Protein AF-A0A820NR68-F1 (afdb_monomer_lite)

Secondary structure (DSSP, 8-state):
--EEEE--GGGSHHHHTTSS-HHHHTTS--EEEE-SSGGGGTT---SEEE--GGGGSTTS---TTTS-TTS-SEEEESSGGGTTSHHHHHHHHHS-SEEEE--S--EETTEE-SSS-------HHHHHHTTSSPPP-------TT--------

Radius of gyration: 21.93 Å; chains: 1; bounding box: 65×34×57 Å

InterPro domains:
  IPR006935 Helicase/UvrB, N-terminal [PF04851] (26-108)
  IPR014001 Helicase superfamily 1/2, ATP-binding domain [PS51192] (1-124)
  IPR027417 P-loop containing nucleoside triphosphate hydrolase [G3DSA:3.40.50.300] (2-114)
  IPR027417 P-loop containing nucleoside triphosphate hydrolase [SSF52540] (37-110)

pLDDT: mean 86.8, std 12.14, range [40.75, 97.0]

Sequence (153 aa):
MKLFFRKRPKESFYVTRKVVTEEAANKFVESLRVIQQVKEIEDHAENLVIVNAQKFGTNSRVDWDKLNPKSFNLLIVDEAHHFPAPTWDKIVSYFDCRTIFLTATPYRNGEPILPGQICYQITPNELMNNGIIRRTIFHQIGNDQDSGPERRT

Foldseek 3Di:
DWDKDWDQLCPAPCNVVVVDDSVVSVVPTAIETEDPAPVVLLVDPGLYYHYDLCNQDPPHPDPLVSDDLASHAEAEAEQCLCCVDPSNVCVVVSRPHHYDYDHPDQDDPRDGSDPDDDPDDDHPVNCCVVVVDPDDDDDDDDDPPPCDDDPDD

Organism: NCBI:txid433720

Structure (mmCIF, N/CA/C/O backbone):
data_AF-A0A820NR68-F1
#
_entry.id   AF-A0A820NR68-F1
#
loop_
_atom_site.group_PDB
_atom_site.id
_atom_site.type_symbol
_atom_site.label_atom_id
_atom_site.label_alt_id
_atom_site.label_comp_id
_atom_site.label_asym_id
_atom_site.label_entity_id
_atom_site.label_seq_id
_atom_site.pdbx_PDB_ins_code
_atom_site.Cartn_x
_atom_site.Cartn_y
_atom_site.Cartn_z
_atom_site.occupancy
_atom_site.B_iso_or_equiv
_atom_site.auth_seq_id
_atom_site.auth_comp_id
_atom_site.auth_asym_id
_atom_site.auth_atom_id
_atom_site.pdbx_PDB_model_num
ATOM 1 N N . MET A 1 1 ? -13.039 19.158 0.894 1.00 46.69 1 MET A N 1
ATOM 2 C CA . MET A 1 1 ? -14.156 18.196 1.011 1.00 46.69 1 MET A CA 1
ATOM 3 C C . MET A 1 1 ? -13.602 16.917 1.625 1.00 46.69 1 MET A C 1
ATOM 5 O O . MET A 1 1 ? -12.649 16.390 1.068 1.00 46.69 1 MET A O 1
ATOM 9 N N . LYS A 1 2 ? -14.089 16.469 2.791 1.00 56.75 2 LYS A N 1
ATOM 10 C CA . LYS A 1 2 ? -13.703 15.158 3.344 1.00 56.75 2 LYS A CA 1
ATOM 11 C C . LYS A 1 2 ? -14.524 14.097 2.613 1.00 56.75 2 LYS A C 1
ATOM 13 O O . LYS A 1 2 ? -15.746 14.116 2.719 1.00 56.75 2 LYS A O 1
ATOM 18 N N . LEU A 1 3 ? -13.872 13.240 1.828 1.00 67.44 3 LEU A N 1
ATOM 19 C CA . LEU A 1 3 ? -14.544 12.129 1.158 1.00 67.44 3 LEU A CA 1
ATOM 20 C C . LEU A 1 3 ? -14.610 10.957 2.142 1.00 67.44 3 LEU A C 1
ATOM 22 O O . LEU A 1 3 ? -13.612 10.273 2.368 1.00 67.44 3 LEU A O 1
ATOM 26 N N . PHE A 1 4 ? -15.779 10.797 2.759 1.00 73.38 4 PHE A N 1
ATOM 27 C CA . PHE A 1 4 ? -16.119 9.681 3.633 1.00 73.38 4 PHE A CA 1
ATOM 28 C C . PHE A 1 4 ? -17.133 8.793 2.924 1.00 73.38 4 PHE A C 1
ATOM 30 O O . PHE A 1 4 ? -18.113 9.285 2.360 1.00 73.38 4 PHE A O 1
ATOM 37 N N . PHE A 1 5 ? -16.899 7.488 2.965 1.00 82.00 5 PHE A N 1
ATOM 38 C CA . PHE A 1 5 ? -17.780 6.507 2.356 1.00 82.00 5 PHE A CA 1
ATOM 39 C C . PHE A 1 5 ? -17.951 5.319 3.295 1.00 82.00 5 PHE A C 1
ATOM 41 O O . PHE A 1 5 ? -16.971 4.748 3.761 1.00 82.00 5 PHE A O 1
ATOM 48 N N . ARG A 1 6 ? -19.197 4.922 3.553 1.00 85.25 6 ARG A N 1
ATOM 49 C CA . ARG A 1 6 ? -19.523 3.701 4.292 1.00 85.25 6 ARG A CA 1
ATOM 50 C C . ARG A 1 6 ? -20.670 2.995 3.592 1.00 85.25 6 ARG A C 1
ATOM 52 O O . ARG A 1 6 ? -21.702 3.611 3.326 1.00 85.25 6 ARG A O 1
ATOM 59 N N . LYS A 1 7 ? -20.489 1.711 3.294 1.00 85.38 7 LYS A N 1
ATOM 60 C CA . LYS A 1 7 ? -21.544 0.894 2.689 1.00 85.38 7 LYS A CA 1
ATOM 61 C C . LYS A 1 7 ? -22.621 0.519 3.701 1.00 85.38 7 LYS A C 1
ATOM 63 O O . LYS A 1 7 ? -22.403 0.572 4.910 1.00 85.38 7 LYS A O 1
ATOM 68 N N . ARG A 1 8 ? -23.786 0.091 3.211 1.00 87.50 8 ARG A N 1
ATOM 69 C CA . ARG A 1 8 ? -24.728 -0.692 4.023 1.00 87.50 8 ARG A CA 1
ATOM 70 C C . ARG A 1 8 ? -24.258 -2.154 4.076 1.00 87.50 8 ARG A C 1
ATOM 72 O O . ARG A 1 8 ? -23.693 -2.620 3.088 1.00 87.50 8 ARG A O 1
ATOM 79 N N . PRO A 1 9 ? -24.528 -2.908 5.156 1.00 86.44 9 PRO A N 1
ATOM 80 C CA . PRO A 1 9 ? -24.109 -4.311 5.286 1.00 86.44 9 PRO A CA 1
ATOM 81 C C . PRO A 1 9 ? -24.482 -5.178 4.075 1.00 86.44 9 PRO A C 1
ATOM 83 O O . PRO A 1 9 ? -23.616 -5.838 3.501 1.00 86.44 9 PRO A O 1
ATOM 86 N N . LYS A 1 10 ? -25.732 -5.080 3.605 1.00 89.50 10 LYS A N 1
ATOM 87 C CA . LYS A 1 10 ? -26.225 -5.781 2.405 1.00 89.50 10 LYS A CA 1
ATOM 88 C C . LYS A 1 10 ? -25.483 -5.462 1.102 1.00 89.50 10 LYS A C 1
ATOM 90 O O . LYS A 1 10 ? -25.548 -6.236 0.157 1.00 89.50 10 LYS A O 1
ATOM 95 N N . GLU A 1 11 ? -24.808 -4.316 1.030 1.00 90.19 11 GLU A N 1
ATOM 96 C CA . GLU A 1 11 ? -24.049 -3.852 -0.144 1.00 90.19 11 GLU A CA 1
ATOM 97 C C . GLU A 1 11 ? -22.549 -4.140 -0.020 1.00 90.19 11 GLU A C 1
ATOM 99 O O . GLU A 1 11 ? -21.773 -3.827 -0.937 1.00 90.19 11 GLU A O 1
ATOM 104 N N . SER A 1 12 ? -22.125 -4.695 1.120 1.00 90.81 12 SER A N 1
ATOM 105 C CA . SER A 1 12 ? -20.729 -5.045 1.348 1.00 90.81 12 SER A CA 1
ATOM 106 C C . SER A 1 12 ? -20.250 -6.041 0.298 1.00 90.81 12 SER A C 1
ATOM 108 O O . SER A 1 12 ? -21.010 -6.877 -0.208 1.00 90.81 12 SER A O 1
ATOM 110 N N . PHE A 1 13 ? -18.971 -5.948 -0.051 1.00 90.19 13 PHE A N 1
ATOM 111 C CA . PHE A 1 13 ? -18.305 -6.926 -0.899 1.00 90.19 13 PHE A CA 1
ATOM 112 C C . PHE A 1 13 ? -18.458 -8.325 -0.304 1.00 90.19 13 PHE A C 1
ATOM 114 O O . PHE A 1 13 ? -18.792 -9.258 -1.032 1.00 90.19 13 PHE A O 1
ATOM 121 N N . TYR A 1 14 ? -18.294 -8.454 1.014 1.00 89.94 14 TYR A N 1
ATOM 122 C CA . TYR A 1 14 ? -18.378 -9.736 1.710 1.00 89.94 14 TYR A CA 1
ATOM 123 C C . TYR A 1 14 ? -19.747 -10.407 1.556 1.00 89.94 14 TYR A C 1
ATOM 125 O O . TYR A 1 14 ? -19.804 -11.605 1.287 1.00 89.94 14 TYR A O 1
ATOM 133 N N . VAL A 1 15 ? -20.846 -9.651 1.650 1.00 92.19 15 VAL A N 1
ATOM 134 C CA . VAL A 1 15 ? -22.201 -10.189 1.424 1.00 92.19 15 VAL A CA 1
ATOM 135 C C . VAL A 1 15 ? -22.445 -10.442 -0.060 1.00 92.19 15 VAL A C 1
ATOM 137 O O . VAL A 1 15 ? -22.878 -11.527 -0.442 1.00 92.19 15 VAL A O 1
ATOM 140 N N . THR A 1 16 ? -22.101 -9.480 -0.921 1.00 92.81 16 THR A N 1
ATOM 141 C CA . THR A 1 16 ? -22.315 -9.579 -2.378 1.00 92.81 16 THR A CA 1
ATOM 142 C C . THR A 1 16 ? -21.584 -10.781 -2.984 1.00 92.81 16 THR A C 1
ATOM 144 O O . THR A 1 16 ? -22.086 -11.432 -3.898 1.00 92.81 16 THR A O 1
ATOM 147 N N . ARG A 1 17 ? -20.395 -11.106 -2.465 1.00 94.00 17 ARG A N 1
ATOM 148 C CA . ARG A 1 17 ? -19.588 -12.263 -2.876 1.00 94.00 17 ARG A CA 1
ATOM 149 C C . ARG A 1 17 ? -19.870 -13.528 -2.066 1.00 94.00 17 ARG A C 1
ATOM 151 O O . ARG A 1 17 ? -19.198 -14.527 -2.293 1.00 94.00 17 ARG A O 1
ATOM 158 N N . LYS A 1 18 ? -20.869 -13.507 -1.175 1.00 93.75 18 LYS A N 1
ATOM 159 C CA . LYS A 1 18 ? -21.283 -14.641 -0.330 1.00 93.75 18 LYS A CA 1
ATOM 160 C C . LYS A 1 18 ? -20.154 -15.199 0.551 1.00 93.75 18 LYS A C 1
ATOM 162 O O . LYS A 1 18 ? -20.101 -16.396 0.805 1.00 93.75 18 LYS A O 1
ATOM 167 N N . VAL A 1 19 ? -19.255 -14.331 1.012 1.00 93.25 19 VAL A N 1
ATOM 168 C CA . VAL A 1 19 ? -18.173 -14.679 1.948 1.00 93.25 19 VAL A CA 1
ATOM 169 C C . VAL A 1 19 ? -18.718 -14.811 3.372 1.00 93.25 19 VAL A C 1
ATOM 171 O O . VAL A 1 19 ? -18.307 -15.699 4.111 1.00 93.25 19 VAL A O 1
ATOM 174 N N . VAL A 1 20 ? -19.652 -13.936 3.757 1.00 92.06 20 VAL A N 1
ATOM 175 C CA . VAL A 1 20 ? -20.276 -13.895 5.093 1.00 92.06 20 VAL A CA 1
ATOM 176 C C . VAL A 1 20 ? -21.767 -13.547 4.995 1.00 92.06 20 VAL A C 1
ATOM 178 O O . VAL A 1 20 ? -22.236 -13.080 3.955 1.00 92.06 20 VAL A O 1
ATOM 181 N N . THR A 1 21 ? -22.513 -13.748 6.085 1.00 92.56 21 THR A N 1
ATOM 182 C CA . THR A 1 21 ? -23.916 -13.313 6.204 1.00 92.56 21 THR A CA 1
ATOM 183 C C . THR A 1 21 ? -24.025 -11.797 6.409 1.00 92.56 21 THR A C 1
ATOM 185 O O . THR A 1 21 ? -23.080 -11.155 6.868 1.00 92.56 21 THR A O 1
ATOM 188 N N . GLU A 1 22 ? -25.189 -11.206 6.114 1.00 90.81 22 GLU A N 1
ATOM 189 C CA . GLU A 1 22 ? -25.421 -9.766 6.330 1.00 90.81 22 GLU A CA 1
ATOM 190 C C . GLU A 1 22 ? -25.245 -9.357 7.799 1.00 90.81 22 GLU A C 1
ATOM 192 O O . GLU A 1 22 ? -24.618 -8.339 8.093 1.00 90.81 22 GLU A O 1
ATOM 197 N N . GLU A 1 23 ? -25.733 -10.181 8.725 1.00 90.19 23 GLU A N 1
ATOM 198 C CA . GLU A 1 23 ? -25.599 -9.937 10.159 1.00 90.19 23 GLU A CA 1
ATOM 199 C C . GLU A 1 23 ? -24.129 -9.910 10.599 1.00 90.19 23 GLU A C 1
ATOM 201 O O . GLU A 1 23 ? -23.718 -9.002 11.323 1.00 90.19 23 GLU A O 1
ATOM 206 N N . ALA A 1 24 ? -23.316 -10.851 10.102 1.00 89.06 24 ALA A N 1
ATOM 207 C CA . ALA A 1 24 ? -21.883 -10.891 10.379 1.00 89.06 24 ALA A CA 1
ATOM 208 C C . ALA A 1 24 ? -21.150 -9.685 9.772 1.00 89.06 24 ALA A C 1
ATOM 210 O O . ALA A 1 24 ? -20.263 -9.120 10.414 1.00 89.06 24 ALA A O 1
ATOM 211 N N . ALA A 1 25 ? -21.556 -9.249 8.573 1.00 88.00 25 ALA A N 1
ATOM 212 C CA . ALA A 1 25 ? -20.934 -8.135 7.864 1.00 88.00 25 ALA A CA 1
ATOM 213 C C . ALA A 1 25 ? -20.983 -6.816 8.641 1.00 88.00 25 ALA A C 1
ATOM 215 O O . ALA A 1 25 ? -20.078 -6.003 8.476 1.00 88.00 25 ALA A O 1
ATOM 216 N N . ASN A 1 26 ? -21.967 -6.613 9.530 1.00 84.19 26 ASN A N 1
ATOM 217 C CA . ASN A 1 26 ? -22.082 -5.406 10.363 1.00 84.19 26 ASN A CA 1
ATOM 218 C C . ASN A 1 26 ? -20.782 -5.028 11.091 1.00 84.19 26 ASN A C 1
ATOM 220 O O . ASN A 1 26 ? -20.506 -3.842 11.278 1.00 84.19 26 ASN A O 1
ATOM 224 N N . LYS A 1 27 ? -19.973 -6.024 11.475 1.00 81.62 27 LYS A N 1
ATOM 225 C CA . LYS A 1 27 ? -18.717 -5.824 12.211 1.00 81.62 27 LYS A CA 1
ATOM 226 C C . LYS A 1 27 ? -17.558 -5.331 11.338 1.00 81.62 27 LYS A C 1
ATOM 228 O O . LYS A 1 27 ? -16.608 -4.771 11.867 1.00 81.62 27 LYS A O 1
ATOM 233 N N . PHE A 1 28 ? -17.621 -5.530 10.023 1.00 81.69 28 PHE A N 1
ATOM 234 C CA . PHE A 1 28 ? -16.525 -5.237 9.088 1.00 81.69 28 PHE A CA 1
ATOM 235 C C . PHE A 1 28 ? -17.028 -4.617 7.778 1.00 81.69 28 PHE A C 1
ATOM 237 O O . PHE A 1 28 ? -16.403 -4.756 6.727 1.00 81.69 28 PHE A O 1
ATOM 244 N N . VAL A 1 29 ? -18.153 -3.897 7.850 1.00 86.56 29 VAL A N 1
ATOM 245 C CA . VAL A 1 29 ? -18.685 -3.135 6.718 1.00 86.56 29 VAL A CA 1
ATOM 246 C C . VAL A 1 29 ? -17.615 -2.184 6.209 1.00 86.56 29 VAL A C 1
ATOM 248 O O . VAL A 1 29 ? -16.988 -1.465 6.991 1.00 86.56 29 VAL A O 1
ATOM 251 N N . GLU A 1 30 ? -17.422 -2.171 4.896 1.00 89.31 30 GLU A N 1
ATOM 252 C CA . GLU A 1 30 ? -16.389 -1.369 4.273 1.00 89.31 30 GLU A CA 1
ATOM 253 C C . GLU A 1 30 ? -16.681 0.108 4.510 1.00 89.31 30 GLU A C 1
ATOM 255 O O . GLU A 1 30 ? -17.726 0.651 4.125 1.00 89.31 30 GLU A O 1
ATOM 260 N N . SER A 1 31 ? -15.719 0.748 5.158 1.00 91.00 31 SER A N 1
ATOM 261 C CA . SER A 1 31 ? -15.668 2.180 5.358 1.00 91.00 31 SER A CA 1
ATOM 262 C C . SER A 1 31 ? -14.318 2.683 4.869 1.00 91.00 31 SER A C 1
ATOM 264 O O . SER A 1 31 ? -13.289 2.035 5.066 1.00 91.00 31 SER A O 1
ATOM 266 N N . LEU A 1 32 ? -14.353 3.806 4.164 1.00 91.81 32 LEU A N 1
ATOM 267 C CA . LEU A 1 32 ? -13.218 4.395 3.482 1.00 91.81 32 LEU A CA 1
ATOM 268 C C . LEU A 1 32 ? -13.107 5.866 3.860 1.00 91.81 32 LEU A C 1
ATOM 270 O O . LEU A 1 32 ? -14.091 6.613 3.803 1.00 91.81 32 LEU A O 1
ATOM 274 N N . ARG A 1 33 ? -11.869 6.290 4.107 1.00 92.88 33 ARG A N 1
ATOM 275 C CA . ARG A 1 33 ? -11.503 7.698 4.201 1.00 92.88 33 ARG A CA 1
ATOM 276 C C . ARG A 1 33 ? -10.273 8.002 3.360 1.00 92.88 33 ARG A C 1
ATOM 278 O O . ARG A 1 33 ? -9.228 7.375 3.509 1.00 92.88 33 ARG A O 1
ATOM 285 N N . VAL A 1 34 ? -10.387 9.011 2.501 1.00 93.62 34 VAL A N 1
ATOM 286 C CA . VAL A 1 34 ? -9.227 9.599 1.818 1.00 93.62 34 VAL A CA 1
ATOM 287 C C . VAL A 1 34 ? -8.741 10.776 2.653 1.00 93.62 34 VAL A C 1
ATOM 289 O O . VAL A 1 34 ? -9.450 11.779 2.784 1.00 93.62 34 VAL A O 1
ATOM 292 N N . ILE A 1 35 ? -7.548 10.662 3.229 1.00 91.56 35 ILE A N 1
ATOM 293 C CA . ILE A 1 35 ? -6.999 11.696 4.112 1.00 91.56 35 ILE A CA 1
ATOM 294 C C . ILE A 1 35 ? -6.164 12.714 3.338 1.00 91.56 35 ILE A C 1
ATOM 296 O O . ILE A 1 35 ? -5.500 12.398 2.350 1.00 91.56 35 ILE A O 1
ATOM 300 N N . GLN A 1 36 ? -6.201 13.968 3.791 1.00 88.56 36 GLN A N 1
ATOM 301 C CA . GLN A 1 36 ? -5.472 15.073 3.160 1.00 88.56 36 GLN A CA 1
ATOM 302 C C . GLN A 1 36 ? -4.214 15.452 3.939 1.00 88.56 36 GLN A C 1
ATOM 304 O O . GLN A 1 36 ? -3.273 16.008 3.357 1.00 88.56 36 GLN A O 1
ATOM 309 N N . GLN A 1 37 ? -4.206 15.156 5.240 1.00 87.56 37 GLN A N 1
ATOM 310 C CA . GLN A 1 37 ? -3.095 15.367 6.160 1.00 87.56 37 GLN A CA 1
ATOM 311 C C . GLN A 1 37 ? -2.847 14.094 6.969 1.00 87.56 37 GLN A C 1
ATOM 313 O O . GLN A 1 37 ? -3.789 13.447 7.414 1.00 87.56 37 GLN A O 1
ATOM 318 N N . VAL A 1 38 ? -1.578 13.775 7.211 1.00 88.25 38 VAL A N 1
ATOM 319 C CA . VAL A 1 38 ? -1.173 12.552 7.923 1.00 88.25 38 VAL A CA 1
ATOM 320 C C . VAL A 1 38 ? -1.701 12.498 9.358 1.00 88.25 38 VAL A C 1
ATOM 322 O O . VAL A 1 38 ? -2.067 11.428 9.814 1.00 88.25 38 VAL A O 1
ATOM 325 N N . LYS A 1 39 ? -1.860 13.642 10.035 1.00 87.81 39 LYS A N 1
ATOM 326 C CA . LYS A 1 39 ? -2.478 13.699 11.373 1.00 87.81 39 LYS A CA 1
ATOM 327 C C . LYS A 1 39 ? -3.895 13.108 11.424 1.00 87.81 39 LYS A C 1
ATOM 329 O O . LYS A 1 39 ? -4.364 12.712 12.476 1.00 87.81 39 LYS A O 1
ATOM 334 N N . GLU A 1 40 ? -4.601 13.059 10.290 1.00 89.81 40 GLU A N 1
ATOM 335 C CA . GLU A 1 40 ? -5.937 12.458 10.228 1.00 89.81 40 GLU A CA 1
ATOM 336 C C . GLU A 1 40 ? -5.911 10.928 10.367 1.00 89.81 40 GLU A C 1
ATOM 338 O O . GLU A 1 40 ? -6.980 10.341 10.514 1.00 89.81 40 GLU A O 1
ATOM 343 N N . ILE A 1 41 ? -4.727 10.303 10.311 1.00 90.44 41 ILE A N 1
ATOM 344 C CA . ILE A 1 41 ? -4.526 8.882 10.622 1.00 90.44 41 ILE A CA 1
ATOM 345 C C . ILE A 1 41 ? -4.779 8.605 12.102 1.00 90.44 41 ILE A C 1
ATOM 347 O O . ILE A 1 41 ? -5.183 7.506 12.425 1.00 90.44 41 ILE A O 1
ATOM 351 N N . GLU A 1 42 ? -4.567 9.550 13.014 1.00 86.62 42 GLU A N 1
ATOM 352 C CA . GLU A 1 42 ? -4.739 9.281 14.452 1.00 86.62 42 GLU A CA 1
ATOM 353 C C . GLU A 1 42 ? -6.223 9.129 14.828 1.00 86.62 42 GLU A C 1
ATOM 355 O O . GLU A 1 42 ? -6.583 8.278 15.636 1.00 86.62 42 GLU A O 1
ATOM 360 N N . ASP A 1 43 ? -7.089 9.901 14.166 1.00 85.62 43 ASP A N 1
ATOM 361 C CA . ASP A 1 43 ? -8.519 10.014 14.478 1.00 85.62 43 ASP A CA 1
ATOM 362 C C . ASP A 1 43 ? -9.418 9.347 13.418 1.00 85.62 43 ASP A C 1
ATOM 364 O O . ASP A 1 43 ? -10.545 9.794 13.160 1.00 85.62 43 ASP A O 1
ATOM 368 N N . HIS A 1 44 ? -8.913 8.339 12.706 1.00 87.81 44 HIS A N 1
ATOM 369 C CA . HIS A 1 44 ? -9.737 7.580 11.765 1.00 87.81 44 HIS A CA 1
ATOM 370 C C . HIS A 1 44 ? -10.499 6.464 12.488 1.00 87.81 44 HIS A C 1
ATOM 372 O O . HIS A 1 44 ? -9.996 5.838 13.416 1.00 87.81 44 HIS A O 1
ATOM 378 N N . ALA A 1 45 ? -11.725 6.206 12.043 1.00 87.94 45 ALA A N 1
ATOM 379 C CA . ALA A 1 45 ? -12.522 5.060 12.490 1.00 87.94 45 ALA A CA 1
ATOM 380 C C . ALA A 1 45 ? -12.760 4.061 11.347 1.00 87.94 45 ALA A C 1
ATOM 382 O O . ALA A 1 45 ? -13.439 3.051 11.519 1.00 87.94 45 ALA A O 1
ATOM 383 N N . GLU A 1 46 ? -12.260 4.387 10.154 1.00 91.56 46 GLU A N 1
ATOM 384 C CA . GLU A 1 46 ? -12.508 3.657 8.928 1.00 91.56 46 GLU A CA 1
ATOM 385 C C . GLU A 1 46 ? -11.538 2.498 8.739 1.00 91.56 46 GLU A C 1
ATOM 387 O O . GLU A 1 46 ? -10.346 2.601 9.018 1.00 91.56 46 GLU A O 1
ATOM 392 N N . ASN A 1 47 ? -12.053 1.414 8.172 1.00 91.06 47 ASN A N 1
ATOM 393 C CA . ASN A 1 47 ? -11.317 0.170 7.973 1.00 91.06 47 ASN A CA 1
ATOM 394 C C . 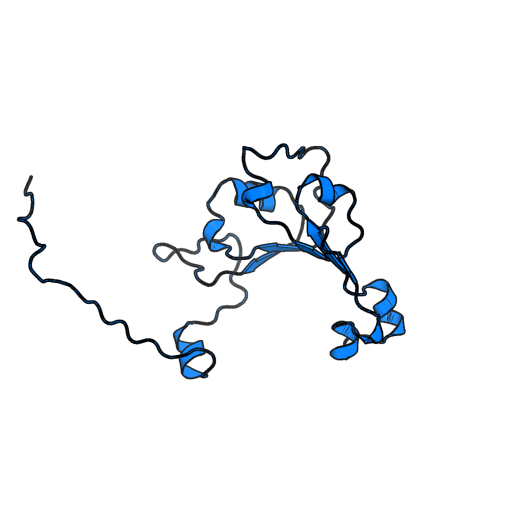ASN A 1 47 ? -10.329 0.268 6.793 1.00 91.06 47 ASN A C 1
ATOM 396 O O . ASN A 1 47 ? -9.463 -0.591 6.643 1.00 91.06 47 ASN A O 1
ATOM 400 N N . LEU A 1 48 ? -10.486 1.282 5.933 1.00 92.62 48 LEU A N 1
ATOM 401 C CA . LEU A 1 48 ? -9.599 1.594 4.820 1.00 92.62 48 LEU A CA 1
ATOM 402 C C . LEU A 1 48 ? -9.274 3.090 4.816 1.00 92.62 48 LEU A C 1
ATOM 404 O O . LEU A 1 48 ? -10.160 3.941 4.705 1.00 92.62 48 LEU A O 1
ATOM 408 N N . VAL A 1 49 ? -7.984 3.405 4.878 1.00 94.56 49 VAL A N 1
ATOM 409 C CA . VAL A 1 49 ? -7.465 4.768 4.749 1.00 94.56 49 VAL A CA 1
ATOM 410 C C . VAL A 1 49 ? -6.617 4.845 3.491 1.00 94.56 49 VAL A C 1
ATOM 412 O O . VAL A 1 49 ? -5.737 4.016 3.282 1.00 94.56 49 VAL A O 1
ATOM 415 N N . ILE A 1 50 ? -6.880 5.846 2.652 1.00 95.06 50 ILE A N 1
ATOM 416 C CA . ILE A 1 50 ? -6.085 6.116 1.451 1.00 95.06 50 ILE A CA 1
ATOM 417 C C . ILE A 1 50 ? -5.355 7.440 1.628 1.00 95.06 50 ILE A C 1
ATOM 419 O O . ILE A 1 50 ? -5.959 8.468 1.953 1.00 95.06 50 ILE A O 1
ATOM 423 N N . VAL A 1 51 ? -4.052 7.413 1.369 1.00 93.12 51 VAL A N 1
ATOM 424 C CA . VAL A 1 51 ? -3.158 8.560 1.485 1.00 93.12 51 VAL A CA 1
ATOM 425 C C . VAL A 1 51 ? -2.137 8.544 0.356 1.00 93.12 51 VAL A C 1
ATOM 427 O O . VAL A 1 51 ? -1.648 7.494 -0.045 1.00 93.12 51 VAL A O 1
ATOM 430 N N . ASN A 1 52 ? -1.801 9.723 -0.161 1.00 92.25 52 ASN A N 1
ATOM 431 C CA . ASN A 1 52 ? -0.688 9.871 -1.092 1.00 92.25 52 ASN A CA 1
ATOM 432 C C . ASN A 1 52 ? 0.629 9.914 -0.298 1.00 92.25 52 ASN A C 1
ATOM 434 O O . ASN A 1 52 ? 0.769 10.746 0.599 1.00 92.25 52 ASN A O 1
ATOM 438 N N . ALA A 1 53 ? 1.605 9.073 -0.653 1.00 90.00 53 ALA A N 1
ATOM 439 C CA . ALA A 1 53 ? 2.907 8.995 0.015 1.00 90.00 53 ALA A CA 1
ATOM 440 C C . ALA A 1 53 ? 3.641 10.347 0.115 1.00 90.00 53 ALA A C 1
ATOM 442 O O . ALA A 1 53 ? 4.326 10.611 1.100 1.00 90.00 53 ALA A O 1
ATOM 443 N N . GLN A 1 54 ? 3.438 11.265 -0.838 1.00 87.62 54 GLN A N 1
ATOM 444 C CA . GLN A 1 54 ? 4.016 12.617 -0.799 1.00 87.62 54 GLN A CA 1
ATOM 445 C C . GLN A 1 54 ? 3.583 13.422 0.436 1.00 87.62 54 GLN A C 1
ATOM 447 O O . GLN A 1 54 ? 4.287 14.342 0.855 1.00 87.62 54 GLN A O 1
ATOM 452 N N . LYS A 1 55 ? 2.450 13.069 1.059 1.00 89.81 55 LYS A N 1
ATOM 453 C CA . LYS A 1 55 ? 1.985 13.671 2.317 1.00 89.81 55 LYS A CA 1
ATOM 454 C C . LYS A 1 55 ? 2.883 13.344 3.513 1.00 89.81 55 LYS A C 1
ATOM 456 O O . LYS A 1 55 ? 2.706 13.994 4.534 1.00 89.81 55 LYS A O 1
ATOM 461 N N . PHE A 1 56 ? 3.818 12.402 3.372 1.00 88.44 56 PHE A N 1
ATOM 462 C CA . PHE A 1 56 ? 4.837 12.032 4.361 1.00 88.44 56 PHE A CA 1
ATOM 463 C C . PHE A 1 56 ? 6.250 12.538 4.011 1.00 88.44 56 PHE A C 1
ATOM 465 O O . PHE A 1 56 ? 7.212 12.232 4.715 1.00 88.44 56 PHE A O 1
ATOM 472 N N . GLY A 1 57 ? 6.404 13.291 2.914 1.00 81.75 57 GLY A N 1
ATOM 473 C CA . GLY A 1 57 ? 7.698 13.819 2.468 1.00 81.75 57 GLY A CA 1
ATOM 474 C C . GLY A 1 57 ? 8.277 14.901 3.388 1.00 81.75 57 GLY A C 1
ATOM 475 O O . GLY A 1 57 ? 7.635 15.368 4.319 1.00 81.75 57 GLY A O 1
ATOM 476 N N . THR A 1 58 ? 9.487 15.376 3.109 1.00 68.38 58 THR A N 1
ATOM 477 C CA . THR A 1 58 ? 10.266 16.273 3.991 1.00 68.38 58 THR A CA 1
ATOM 478 C C . THR A 1 58 ? 9.569 17.588 4.369 1.00 68.38 58 THR A C 1
ATOM 480 O O . THR A 1 58 ? 9.804 18.119 5.448 1.00 68.38 58 THR A O 1
ATOM 483 N N . ASN A 1 59 ? 8.680 18.101 3.512 1.00 67.12 59 ASN A N 1
ATOM 484 C CA . ASN A 1 59 ? 7.907 19.327 3.771 1.00 67.12 59 ASN A CA 1
ATOM 485 C C . ASN A 1 59 ? 6.609 19.083 4.555 1.00 67.12 59 ASN A C 1
ATOM 487 O O . ASN A 1 59 ? 5.888 20.025 4.890 1.00 67.12 59 ASN A O 1
ATOM 491 N N . SER A 1 60 ? 6.274 17.824 4.821 1.00 66.94 60 SER A N 1
ATOM 492 C CA . SER A 1 60 ? 5.132 17.474 5.646 1.00 66.94 60 SER A CA 1
ATOM 493 C C . SER A 1 60 ? 5.532 17.522 7.119 1.00 66.94 60 SER A C 1
ATOM 495 O O . SER A 1 60 ? 6.517 16.920 7.537 1.00 66.94 60 SER A O 1
ATOM 497 N N . ARG A 1 61 ? 4.767 18.259 7.929 1.00 71.00 61 ARG A N 1
ATOM 498 C CA . ARG A 1 61 ? 4.913 18.278 9.393 1.00 71.00 61 ARG A CA 1
ATOM 499 C C . ARG A 1 61 ? 4.316 17.002 9.994 1.00 71.00 61 ARG A C 1
ATOM 501 O O . ARG A 1 61 ? 3.352 17.077 10.752 1.00 71.00 61 ARG A O 1
ATOM 508 N N . VAL A 1 62 ? 4.808 15.841 9.568 1.00 82.19 62 VAL A N 1
ATOM 509 C CA . VAL A 1 62 ? 4.397 14.562 10.149 1.00 82.19 62 VAL A CA 1
ATOM 510 C C . VAL A 1 62 ? 5.111 14.388 11.470 1.00 82.19 62 VAL A C 1
ATOM 512 O O . VAL A 1 62 ? 6.338 14.314 11.520 1.00 82.19 62 VAL A O 1
ATOM 515 N N . ASP A 1 63 ? 4.313 14.318 12.522 1.00 86.81 63 ASP A N 1
ATOM 516 C CA . ASP A 1 63 ? 4.758 13.950 13.852 1.00 86.81 63 ASP A CA 1
ATOM 517 C C . ASP A 1 63 ? 4.721 12.421 13.963 1.00 86.81 63 ASP A C 1
ATOM 519 O O . ASP A 1 63 ? 3.698 11.821 14.284 1.00 86.81 63 ASP A O 1
ATOM 523 N N . TRP A 1 64 ? 5.827 11.780 13.583 1.00 88.31 64 TRP A N 1
ATOM 524 C CA . TRP A 1 64 ? 5.938 10.318 13.572 1.00 88.31 64 TRP A CA 1
ATOM 525 C C . TRP A 1 64 ? 5.866 9.709 14.978 1.00 88.31 64 TRP A C 1
ATOM 527 O O . TRP A 1 64 ? 5.570 8.525 15.096 1.00 88.31 64 TRP A O 1
ATOM 537 N N . ASP A 1 65 ? 6.087 10.498 16.031 1.00 87.12 65 ASP A N 1
ATOM 538 C CA . ASP A 1 65 ? 6.034 10.024 17.417 1.00 87.12 65 ASP A CA 1
ATOM 539 C C . ASP A 1 65 ? 4.592 9.899 17.935 1.00 87.12 65 ASP A C 1
ATOM 541 O O . ASP A 1 65 ? 4.337 9.168 18.891 1.00 87.12 65 ASP A O 1
ATOM 545 N N . LYS A 1 66 ? 3.637 10.597 17.304 1.00 86.38 66 LYS A N 1
ATOM 546 C CA . LYS A 1 66 ? 2.206 10.525 17.651 1.00 86.38 66 LYS A CA 1
ATOM 547 C C . LYS A 1 66 ? 1.438 9.467 16.880 1.00 86.38 66 LYS A C 1
ATOM 549 O O . LYS A 1 66 ? 0.416 8.975 17.357 1.00 86.38 66 LYS A O 1
ATOM 554 N N . LEU A 1 67 ? 1.929 9.102 15.701 1.00 89.69 67 LEU A N 1
ATOM 555 C CA . LEU A 1 67 ? 1.377 7.975 14.972 1.00 89.69 67 LEU A CA 1
ATOM 556 C C . LEU A 1 67 ? 1.650 6.687 15.764 1.00 89.69 67 LEU A C 1
ATOM 558 O O . LEU A 1 67 ? 2.675 6.532 16.421 1.00 89.69 67 LEU A O 1
ATOM 562 N N . ASN A 1 68 ? 0.707 5.751 15.732 1.00 92.50 68 ASN A N 1
ATOM 563 C CA . ASN A 1 68 ? 0.919 4.426 16.300 1.00 92.50 68 ASN A CA 1
ATOM 564 C C . ASN A 1 68 ? 1.401 3.485 15.181 1.00 92.50 68 ASN A C 1
ATOM 566 O O . ASN A 1 68 ? 0.615 3.226 14.262 1.00 92.50 68 ASN A O 1
ATOM 570 N N . PRO A 1 69 ? 2.616 2.909 15.257 1.00 94.25 69 PRO A N 1
ATOM 571 C CA . PRO A 1 69 ? 3.121 1.943 14.275 1.00 94.25 69 PRO A CA 1
ATOM 572 C C . PRO A 1 69 ? 2.197 0.742 14.036 1.00 94.25 69 PRO A C 1
ATOM 574 O O . PRO A 1 69 ? 2.199 0.170 12.951 1.00 94.25 69 PRO A O 1
ATOM 577 N N . LYS A 1 70 ? 1.380 0.375 15.034 1.00 95.19 70 LYS A N 1
ATOM 578 C CA . LYS A 1 70 ? 0.454 -0.771 15.012 1.00 95.19 70 LYS A CA 1
ATOM 579 C C . LYS A 1 70 ? -0.995 -0.388 14.695 1.00 95.19 70 LYS A C 1
ATOM 581 O O . LYS A 1 70 ? -1.899 -1.192 14.904 1.00 95.19 70 LYS A O 1
ATOM 586 N N . SER A 1 71 ? -1.233 0.842 14.235 1.00 93.00 71 SER A N 1
ATOM 587 C CA . SER A 1 71 ? -2.575 1.334 13.872 1.00 93.00 71 SER A CA 1
ATOM 588 C C . SER A 1 71 ? -3.209 0.567 12.707 1.00 93.00 71 SER A C 1
ATOM 590 O O . SER A 1 71 ? -4.431 0.506 12.613 1.00 93.00 71 SER A O 1
ATOM 592 N N . PHE A 1 72 ? -2.398 -0.071 11.859 1.00 95.12 72 PHE A N 1
ATOM 593 C CA . PHE A 1 72 ? -2.863 -0.860 10.722 1.00 95.12 72 PHE A CA 1
ATOM 594 C C . PHE A 1 72 ? -2.360 -2.299 10.793 1.00 95.12 72 PHE A C 1
ATOM 596 O O . PHE A 1 72 ? -1.264 -2.573 11.269 1.00 95.12 72 PHE A O 1
ATOM 603 N N . ASN A 1 73 ? -3.156 -3.232 10.269 1.00 95.81 73 ASN A N 1
ATOM 604 C CA . ASN A 1 73 ? -2.755 -4.636 10.125 1.00 95.81 73 ASN A CA 1
ATOM 605 C C . ASN A 1 73 ? -2.212 -4.966 8.725 1.00 95.81 73 ASN A C 1
ATOM 607 O O . ASN A 1 73 ? -1.579 -6.010 8.544 1.00 95.81 73 ASN A O 1
ATOM 611 N N . LEU A 1 74 ? -2.465 -4.091 7.748 1.00 96.69 74 LEU A N 1
ATOM 612 C CA . LEU A 1 74 ? -2.091 -4.260 6.350 1.00 96.69 74 LEU A CA 1
ATOM 613 C C . LEU A 1 74 ? -1.769 -2.903 5.717 1.00 96.69 74 LEU A C 1
ATOM 615 O O . LEU A 1 74 ? -2.596 -1.993 5.759 1.00 96.69 74 LEU A O 1
ATOM 619 N N . LEU A 1 75 ? -0.614 -2.816 5.065 1.00 96.62 75 LEU A N 1
ATOM 620 C CA . LEU A 1 75 ? -0.229 -1.722 4.184 1.00 96.62 75 LEU A CA 1
ATOM 621 C C . LEU A 1 75 ? -0.296 -2.194 2.728 1.00 96.62 75 LEU A C 1
ATOM 623 O O . LEU A 1 75 ? 0.237 -3.248 2.380 1.00 96.62 75 LEU A O 1
ATOM 627 N N . ILE A 1 76 ? -0.947 -1.410 1.870 1.00 97.00 76 ILE A N 1
ATOM 628 C CA . ILE A 1 76 ? -0.989 -1.641 0.423 1.00 97.00 76 ILE A CA 1
ATOM 629 C C . ILE A 1 76 ? -0.289 -0.465 -0.247 1.00 97.00 76 ILE A C 1
ATOM 631 O O . ILE A 1 76 ? -0.700 0.682 -0.077 1.00 97.00 76 ILE A O 1
ATOM 635 N N . VAL A 1 77 ? 0.767 -0.758 -0.996 1.00 95.56 77 VAL A N 1
ATOM 636 C CA . VAL A 1 77 ? 1.574 0.234 -1.703 1.00 95.56 77 VAL A CA 1
ATOM 637 C C . VAL A 1 77 ? 1.304 0.109 -3.195 1.00 95.56 77 VAL A C 1
ATOM 639 O O . VAL A 1 77 ? 1.674 -0.893 -3.802 1.00 95.56 77 VAL A O 1
ATOM 642 N N . ASP A 1 78 ? 0.652 1.117 -3.767 1.00 95.75 78 ASP A N 1
ATOM 643 C CA . ASP A 1 78 ? 0.442 1.235 -5.212 1.00 95.75 78 ASP A CA 1
ATOM 644 C C . ASP A 1 78 ? 1.629 1.937 -5.890 1.00 95.75 78 ASP A C 1
ATOM 646 O O . ASP A 1 78 ? 2.352 2.698 -5.243 1.00 95.75 78 ASP A O 1
ATOM 650 N N . GLU A 1 79 ? 1.840 1.666 -7.179 1.00 94.31 79 GLU A N 1
ATOM 651 C CA . GLU A 1 79 ? 3.004 2.120 -7.961 1.00 94.31 79 GLU A CA 1
ATOM 652 C C . GLU A 1 79 ? 4.341 1.887 -7.240 1.00 94.31 79 GLU A C 1
ATOM 654 O O . GLU A 1 79 ? 5.246 2.728 -7.189 1.00 94.31 79 GLU A O 1
ATOM 659 N N . ALA A 1 80 ? 4.465 0.693 -6.658 1.00 94.50 80 ALA A N 1
ATOM 660 C CA . ALA A 1 80 ? 5.520 0.370 -5.713 1.00 94.50 80 ALA A CA 1
ATOM 661 C C . ALA A 1 80 ? 6.938 0.437 -6.310 1.00 94.50 80 ALA A C 1
ATOM 663 O O . ALA A 1 80 ? 7.909 0.519 -5.568 1.00 94.50 80 ALA A O 1
ATOM 664 N N . HIS A 1 81 ? 7.101 0.496 -7.635 1.00 91.56 81 HIS A N 1
ATOM 665 C CA . HIS A 1 81 ? 8.408 0.732 -8.261 1.00 91.56 81 HIS A CA 1
ATOM 666 C C . HIS A 1 81 ? 9.087 2.045 -7.806 1.00 91.56 81 HIS A C 1
ATOM 668 O O . HIS A 1 81 ? 10.294 2.208 -7.986 1.00 91.56 81 HIS A O 1
ATOM 674 N N . HIS A 1 82 ? 8.346 2.973 -7.186 1.00 89.12 82 HIS A N 1
ATOM 675 C CA . HIS A 1 82 ? 8.886 4.169 -6.533 1.00 89.12 82 HIS A CA 1
ATOM 676 C C . HIS A 1 82 ? 9.496 3.931 -5.140 1.00 89.12 82 HIS A C 1
ATOM 678 O O . HIS A 1 82 ? 10.099 4.856 -4.588 1.00 89.12 82 HIS A O 1
ATOM 684 N N . PHE A 1 83 ? 9.388 2.716 -4.591 1.00 88.06 83 PHE A N 1
ATOM 685 C CA . PHE A 1 83 ? 9.916 2.325 -3.281 1.00 88.06 83 PHE A CA 1
ATOM 686 C C . PHE A 1 83 ? 11.362 2.775 -2.996 1.00 88.06 83 PHE A C 1
ATOM 688 O O . PHE A 1 83 ? 11.606 3.197 -1.869 1.00 88.06 83 PHE A O 1
ATOM 695 N N . PRO A 1 84 ? 12.308 2.800 -3.966 1.00 85.12 84 PRO A N 1
ATOM 696 C CA . PRO A 1 84 ? 13.671 3.271 -3.708 1.00 85.12 84 PRO A CA 1
ATOM 697 C C . PRO A 1 84 ? 13.784 4.716 -3.193 1.00 85.12 84 PRO A C 1
ATOM 699 O O . PRO A 1 84 ? 14.863 5.124 -2.768 1.00 85.12 84 PRO A O 1
ATOM 702 N N . ALA A 1 85 ? 12.723 5.528 -3.260 1.00 87.81 85 ALA A N 1
ATOM 703 C CA . ALA A 1 85 ? 12.752 6.868 -2.692 1.00 87.81 85 ALA A CA 1
ATOM 704 C C . ALA A 1 85 ? 12.641 6.830 -1.148 1.00 87.81 85 ALA A C 1
ATOM 706 O O . ALA A 1 85 ? 11.748 6.162 -0.622 1.00 87.81 85 ALA A O 1
ATOM 707 N N . PRO A 1 86 ? 13.434 7.633 -0.405 1.00 89.62 86 PRO A N 1
ATOM 708 C CA . PRO A 1 86 ? 13.475 7.597 1.065 1.00 89.62 86 PRO A CA 1
ATOM 709 C C . PRO A 1 86 ? 12.124 7.781 1.769 1.00 89.62 86 PRO A C 1
ATOM 711 O O . PRO A 1 86 ? 11.916 7.287 2.872 1.00 89.62 86 PRO A O 1
ATOM 714 N N . THR A 1 87 ? 11.187 8.509 1.152 1.00 89.69 87 THR A N 1
ATOM 715 C CA . THR A 1 87 ? 9.838 8.693 1.706 1.00 89.69 87 THR A CA 1
ATOM 716 C C . THR A 1 87 ? 9.068 7.377 1.781 1.00 89.69 87 THR A C 1
ATOM 718 O O . THR A 1 87 ? 8.414 7.126 2.787 1.00 89.69 87 THR A O 1
ATOM 721 N N . TRP A 1 88 ? 9.149 6.539 0.746 1.00 91.06 88 TRP A N 1
ATOM 722 C CA . TRP A 1 88 ? 8.458 5.251 0.716 1.00 91.06 88 TRP A CA 1
ATOM 723 C C . TRP A 1 88 ? 9.065 4.273 1.712 1.00 91.06 88 TRP A C 1
ATOM 725 O O . TRP A 1 88 ? 8.329 3.688 2.503 1.00 91.06 88 TRP A O 1
ATOM 735 N N . ASP A 1 89 ? 10.394 4.169 1.719 1.00 90.69 89 ASP A N 1
ATOM 736 C CA . ASP A 1 89 ? 11.128 3.331 2.666 1.00 90.69 89 ASP A CA 1
ATOM 737 C C . ASP A 1 89 ? 10.790 3.689 4.123 1.00 90.69 89 ASP A C 1
ATOM 739 O O . ASP A 1 89 ? 10.468 2.811 4.924 1.00 90.69 89 ASP A O 1
ATOM 743 N N . LYS A 1 90 ? 10.726 4.991 4.443 1.00 91.81 90 LYS A N 1
ATOM 744 C CA . LYS A 1 90 ? 10.319 5.465 5.771 1.00 91.81 90 LYS A CA 1
ATOM 745 C C . LYS A 1 90 ? 8.889 5.060 6.134 1.00 91.81 90 LYS A C 1
ATOM 7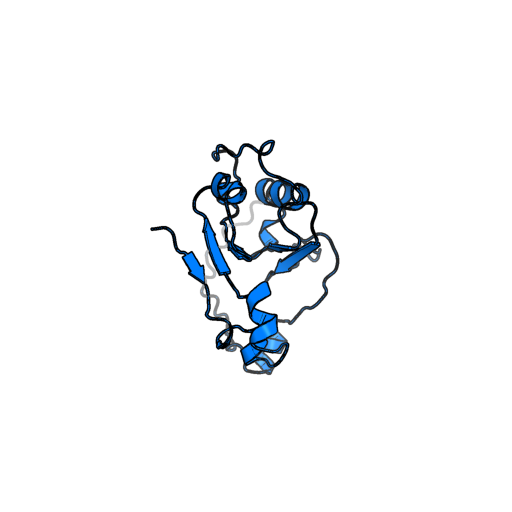47 O O . LYS A 1 90 ? 8.670 4.620 7.255 1.00 91.81 90 LYS A O 1
ATOM 752 N N . ILE A 1 91 ? 7.919 5.214 5.226 1.00 92.81 91 ILE A N 1
ATOM 753 C CA . ILE A 1 91 ? 6.518 4.829 5.483 1.00 92.81 91 ILE A CA 1
ATOM 754 C C . ILE A 1 91 ? 6.422 3.324 5.751 1.00 92.81 91 ILE A C 1
ATOM 756 O O . ILE A 1 91 ? 5.827 2.914 6.744 1.00 92.81 91 ILE A O 1
ATOM 760 N N . VAL A 1 92 ? 7.007 2.511 4.869 1.00 93.81 92 VAL A N 1
ATOM 761 C CA . VAL A 1 92 ? 6.923 1.046 4.941 1.00 93.81 92 VAL A CA 1
ATOM 762 C C . VAL A 1 92 ? 7.624 0.514 6.186 1.00 93.81 92 VAL A C 1
ATOM 764 O O . VAL A 1 92 ? 7.076 -0.346 6.863 1.00 93.81 92 VAL A O 1
ATOM 767 N N . SER A 1 93 ? 8.797 1.054 6.522 1.00 93.31 93 SER A N 1
ATOM 768 C CA . SER A 1 93 ? 9.549 0.644 7.712 1.00 93.31 93 SER A CA 1
ATOM 769 C C . SER A 1 93 ? 8.914 1.118 9.022 1.00 93.31 93 SER A C 1
ATOM 771 O O . SER A 1 93 ? 9.194 0.554 10.077 1.00 93.31 93 SER A O 1
ATOM 773 N N . TYR A 1 94 ? 8.086 2.165 8.981 1.00 94.75 94 TYR A N 1
ATOM 774 C CA . TYR A 1 94 ? 7.449 2.726 10.169 1.00 94.75 94 TYR A CA 1
ATOM 775 C C . TYR A 1 94 ? 6.254 1.896 10.656 1.00 94.75 94 TYR A C 1
ATOM 777 O O . TYR A 1 94 ? 6.100 1.700 11.860 1.00 94.75 94 TYR A O 1
ATOM 785 N N . PHE A 1 95 ? 5.391 1.430 9.749 1.00 95.38 95 PHE A N 1
ATOM 786 C CA . PHE A 1 95 ? 4.199 0.669 10.127 1.00 95.38 95 PHE A CA 1
ATOM 787 C C . PHE A 1 95 ? 4.527 -0.815 10.337 1.00 95.38 95 PHE A C 1
ATOM 789 O O . PHE A 1 95 ? 4.917 -1.517 9.407 1.00 95.38 95 PHE A O 1
ATOM 796 N N . ASP A 1 96 ? 4.294 -1.313 11.552 1.00 96.19 96 ASP A N 1
ATOM 797 C CA . ASP A 1 96 ? 4.541 -2.703 11.956 1.00 96.19 96 ASP A CA 1
ATOM 798 C C . ASP A 1 96 ? 3.383 -3.604 11.508 1.00 96.19 96 ASP A C 1
ATOM 800 O O . ASP A 1 96 ? 2.502 -3.986 12.286 1.00 96.19 96 ASP A O 1
ATOM 804 N N . CYS A 1 97 ? 3.324 -3.872 10.203 1.00 96.62 97 CYS A N 1
ATOM 805 C CA . CYS A 1 97 ? 2.229 -4.619 9.605 1.00 96.62 97 CYS A CA 1
ATOM 806 C C . CYS A 1 97 ? 2.640 -5.393 8.348 1.00 96.62 97 CYS A C 1
ATOM 808 O O . CYS A 1 97 ? 3.722 -5.218 7.783 1.00 96.62 97 CYS A O 1
ATOM 810 N N . ARG A 1 98 ? 1.751 -6.280 7.884 1.00 96.56 98 ARG A N 1
ATOM 811 C CA . ARG A 1 98 ? 1.963 -6.966 6.603 1.00 96.56 98 ARG A CA 1
ATOM 812 C C . ARG A 1 98 ? 1.903 -5.936 5.482 1.00 96.56 98 ARG A C 1
ATOM 814 O O . ARG A 1 98 ? 1.000 -5.109 5.475 1.00 96.56 98 ARG A O 1
ATOM 821 N N . THR A 1 99 ? 2.809 -6.030 4.517 1.00 95.88 99 THR A N 1
ATOM 822 C CA . THR A 1 99 ? 2.848 -5.106 3.378 1.00 95.88 99 THR A CA 1
ATOM 823 C C . THR A 1 99 ? 2.643 -5.861 2.071 1.00 95.88 99 THR A C 1
ATOM 825 O O . THR A 1 99 ? 3.265 -6.898 1.843 1.00 95.88 99 THR A O 1
ATOM 828 N N . ILE A 1 100 ? 1.755 -5.349 1.219 1.00 97.00 100 ILE A N 1
ATOM 829 C CA . ILE A 1 100 ? 1.545 -5.806 -0.156 1.00 97.00 100 ILE A CA 1
ATOM 830 C C . ILE A 1 100 ? 1.980 -4.686 -1.093 1.00 97.00 100 ILE A C 1
ATOM 832 O O . ILE A 1 100 ? 1.491 -3.560 -1.000 1.00 97.00 100 ILE A O 1
ATOM 836 N N . PHE A 1 101 ? 2.864 -5.019 -2.026 1.00 96.25 101 PHE A N 1
ATOM 837 C CA . PHE A 1 101 ? 3.296 -4.115 -3.081 1.00 96.25 101 PHE A CA 1
ATOM 838 C C . PHE A 1 101 ? 2.566 -4.440 -4.383 1.00 96.25 101 PHE A C 1
ATOM 840 O O . PHE A 1 101 ? 2.552 -5.589 -4.825 1.00 96.25 101 PHE A O 1
ATOM 847 N N . LEU A 1 102 ? 1.979 -3.420 -5.002 1.00 96.81 102 LEU A N 1
ATOM 848 C CA . LEU A 1 102 ? 1.355 -3.480 -6.316 1.00 96.81 102 LEU A CA 1
ATOM 849 C C . LEU A 1 102 ? 2.204 -2.648 -7.281 1.00 96.81 102 LEU A C 1
ATOM 851 O O . LEU A 1 102 ? 2.479 -1.476 -7.033 1.00 96.81 102 LEU A O 1
ATOM 855 N N . THR A 1 103 ? 2.673 -3.260 -8.367 1.00 95.38 103 THR A N 1
ATOM 856 C CA . THR A 1 103 ? 3.450 -2.558 -9.394 1.00 95.38 103 THR A CA 1
ATOM 857 C C . THR A 1 103 ? 3.302 -3.227 -10.753 1.00 95.38 103 THR A C 1
ATOM 859 O O . THR A 1 103 ? 3.243 -4.454 -10.848 1.00 95.38 103 THR A O 1
ATOM 862 N N . ALA A 1 104 ? 3.284 -2.421 -11.813 1.00 94.12 104 ALA A N 1
ATOM 863 C CA . ALA A 1 104 ? 3.384 -2.905 -13.188 1.00 94.12 104 ALA A CA 1
ATOM 864 C C . ALA A 1 104 ? 4.838 -3.202 -13.607 1.00 94.12 104 ALA A C 1
ATOM 866 O O . ALA A 1 104 ? 5.072 -3.952 -14.553 1.00 94.12 104 ALA A O 1
ATOM 867 N N . THR A 1 105 ? 5.820 -2.623 -12.910 1.00 92.69 105 THR A N 1
ATOM 868 C CA . THR A 1 105 ? 7.249 -2.667 -13.257 1.00 92.69 105 THR A CA 1
ATOM 869 C C . THR A 1 105 ? 8.081 -3.160 -12.064 1.00 92.69 105 THR A C 1
ATOM 871 O O . THR A 1 105 ? 8.721 -2.373 -11.368 1.00 92.69 105 THR A O 1
ATOM 874 N N . PRO A 1 106 ? 8.078 -4.475 -11.775 1.00 92.12 106 PRO A N 1
ATOM 875 C CA . PRO A 1 106 ? 8.752 -5.016 -10.590 1.00 92.12 106 PRO A CA 1
ATOM 876 C C . PRO A 1 106 ? 10.286 -5.069 -10.693 1.00 92.12 106 PRO A C 1
ATOM 878 O O . PRO A 1 106 ? 10.943 -5.284 -9.675 1.00 92.12 106 PRO A O 1
ATOM 881 N N . TYR A 1 107 ? 10.860 -4.852 -11.883 1.00 92.12 107 TYR A N 1
ATOM 882 C CA . TYR A 1 107 ? 12.297 -4.980 -12.147 1.00 92.12 107 TYR A CA 1
ATOM 883 C C . TYR A 1 107 ? 12.933 -3.671 -12.621 1.00 92.12 107 TYR A C 1
ATOM 885 O O . TYR A 1 107 ? 12.341 -2.930 -13.409 1.00 92.12 107 TYR A O 1
ATOM 893 N N . ARG A 1 108 ? 14.187 -3.438 -12.219 1.00 87.69 108 ARG A N 1
ATOM 894 C CA . ARG A 1 108 ? 15.069 -2.385 -12.740 1.00 87.69 108 ARG A CA 1
ATOM 895 C C . ARG A 1 108 ? 16.436 -2.988 -13.024 1.00 87.69 108 ARG A C 1
ATOM 897 O O . ARG A 1 108 ? 17.037 -3.590 -12.146 1.00 87.69 108 ARG A O 1
ATOM 904 N N . ASN A 1 109 ? 16.933 -2.815 -14.247 1.00 90.38 109 ASN A N 1
ATOM 905 C CA . ASN A 1 109 ? 18.201 -3.407 -14.699 1.00 90.38 109 ASN A CA 1
ATOM 906 C C . ASN A 1 109 ? 18.272 -4.937 -14.503 1.00 90.38 109 ASN A C 1
ATOM 908 O O . ASN A 1 109 ? 19.339 -5.474 -14.240 1.00 90.38 109 ASN A O 1
ATOM 912 N N . GLY A 1 110 ? 17.132 -5.627 -14.618 1.00 88.81 110 GLY A N 1
ATOM 913 C CA . GLY A 1 110 ? 17.033 -7.080 -14.434 1.00 88.81 110 GLY A CA 1
ATOM 914 C C . GLY A 1 110 ? 16.834 -7.539 -12.987 1.00 88.81 110 GLY A C 1
ATOM 915 O O . GLY A 1 110 ? 16.421 -8.673 -12.781 1.00 88.81 110 GLY A O 1
ATOM 916 N N . GLU A 1 111 ? 17.023 -6.659 -12.003 1.00 89.31 111 GLU A N 1
ATOM 917 C CA . GLU A 1 111 ? 16.893 -6.993 -10.582 1.00 89.31 111 GLU A CA 1
ATOM 918 C C . GLU A 1 111 ? 15.539 -6.542 -10.010 1.00 89.31 111 GLU A C 1
ATOM 920 O O . GLU A 1 111 ? 15.021 -5.492 -10.417 1.00 89.31 111 GLU A O 1
ATOM 925 N N . PRO A 1 112 ? 14.940 -7.295 -9.067 1.00 90.12 112 PRO A N 1
ATOM 926 C CA . PRO A 1 112 ? 13.750 -6.856 -8.344 1.00 90.12 112 PRO A CA 1
ATOM 927 C C . PRO A 1 112 ? 13.981 -5.526 -7.611 1.00 90.12 112 PRO A C 1
ATOM 929 O O . PRO A 1 112 ? 14.976 -5.349 -6.913 1.00 90.12 112 PRO A O 1
ATOM 932 N N . ILE A 1 113 ? 13.041 -4.587 -7.744 1.00 91.06 113 ILE A N 1
ATOM 933 C CA . ILE A 1 113 ? 13.114 -3.265 -7.085 1.00 91.06 113 ILE A CA 1
ATOM 934 C C .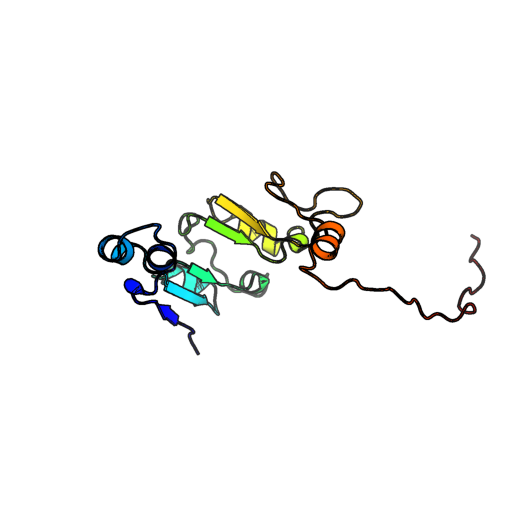 ILE A 1 113 ? 12.621 -3.328 -5.634 1.00 91.06 113 ILE A C 1
ATOM 936 O O . ILE A 1 113 ? 12.993 -2.505 -4.798 1.00 91.06 113 ILE A O 1
ATOM 940 N N . LEU A 1 114 ? 11.722 -4.269 -5.356 1.00 91.19 114 LEU A N 1
ATOM 941 C CA . LEU A 1 114 ? 10.942 -4.328 -4.129 1.00 91.19 114 LEU A CA 1
ATOM 942 C C . LEU A 1 114 ? 11.501 -5.355 -3.149 1.00 91.19 114 LEU A C 1
ATOM 944 O O . LEU A 1 114 ? 11.937 -6.425 -3.581 1.00 91.19 114 LEU A O 1
ATOM 948 N N . PRO A 1 115 ? 11.422 -5.086 -1.836 1.00 88.88 115 PRO A N 1
ATOM 949 C CA . PRO A 1 115 ? 11.727 -6.094 -0.838 1.00 88.88 115 PRO A CA 1
ATOM 950 C C . PRO A 1 115 ? 10.655 -7.195 -0.831 1.00 88.88 115 PRO A C 1
ATOM 952 O O . PRO A 1 115 ? 9.478 -6.955 -1.106 1.00 88.88 115 PRO A O 1
ATOM 955 N N . GLY A 1 116 ? 11.059 -8.404 -0.442 1.00 88.62 116 GLY A N 1
ATOM 956 C CA . GLY A 1 116 ? 10.162 -9.548 -0.277 1.00 88.62 116 GLY A CA 1
ATOM 957 C C . GLY A 1 116 ? 10.109 -10.480 -1.488 1.00 88.62 116 GLY A C 1
ATOM 958 O O . GLY A 1 116 ? 11.056 -10.577 -2.263 1.00 88.62 116 GLY A O 1
ATOM 959 N N . GLN A 1 117 ? 9.005 -11.222 -1.604 1.00 92.75 117 GLN A N 1
ATOM 960 C CA . GLN A 1 117 ? 8.794 -12.234 -2.642 1.00 92.75 117 GLN A CA 1
ATOM 961 C C . GLN A 1 117 ? 7.694 -11.805 -3.616 1.00 92.75 117 GLN A C 1
ATOM 963 O O . GLN A 1 117 ? 6.677 -11.237 -3.212 1.00 92.75 117 GLN A O 1
ATOM 968 N N . ILE A 1 118 ? 7.867 -12.130 -4.897 1.00 92.69 118 ILE A N 1
ATOM 969 C CA . ILE A 1 118 ? 6.820 -11.952 -5.905 1.00 92.69 118 ILE A CA 1
ATOM 970 C C . ILE A 1 118 ? 5.787 -13.070 -5.718 1.00 92.69 118 ILE A C 1
ATOM 972 O O . ILE A 1 118 ? 6.030 -14.217 -6.080 1.00 92.69 118 ILE A O 1
ATOM 976 N N . CYS A 1 119 ? 4.631 -12.738 -5.140 1.00 94.50 119 CYS A N 1
ATOM 977 C CA . CYS A 1 119 ? 3.548 -13.704 -4.911 1.00 94.50 119 CYS A CA 1
ATOM 978 C C . CYS A 1 119 ? 2.737 -14.015 -6.179 1.00 94.50 119 CYS A C 1
ATOM 980 O O . CYS A 1 119 ? 2.125 -15.075 -6.280 1.00 94.50 119 CYS A O 1
ATOM 982 N N . TYR A 1 120 ? 2.680 -13.070 -7.117 1.00 95.50 120 TYR A N 1
ATOM 983 C CA . TYR A 1 120 ? 1.957 -13.192 -8.377 1.00 95.50 120 TYR A CA 1
ATOM 984 C C . TYR A 1 120 ? 2.537 -12.209 -9.391 1.00 95.50 120 TYR A C 1
ATOM 986 O O . TYR A 1 120 ? 2.825 -11.062 -9.050 1.00 95.50 120 TYR A O 1
ATOM 994 N N . GLN A 1 121 ? 2.667 -12.644 -10.639 1.00 94.12 121 GLN A N 1
ATOM 995 C CA . GLN A 1 121 ? 3.069 -11.798 -11.753 1.00 94.12 121 GLN A CA 1
ATOM 996 C C . GLN A 1 121 ? 2.317 -12.240 -13.002 1.00 94.12 121 GLN A C 1
ATOM 998 O O . GLN A 1 121 ? 2.168 -13.432 -13.253 1.00 94.12 121 GLN A O 1
ATOM 1003 N N . ILE A 1 122 ? 1.869 -11.264 -13.784 1.00 94.62 122 ILE A N 1
ATOM 1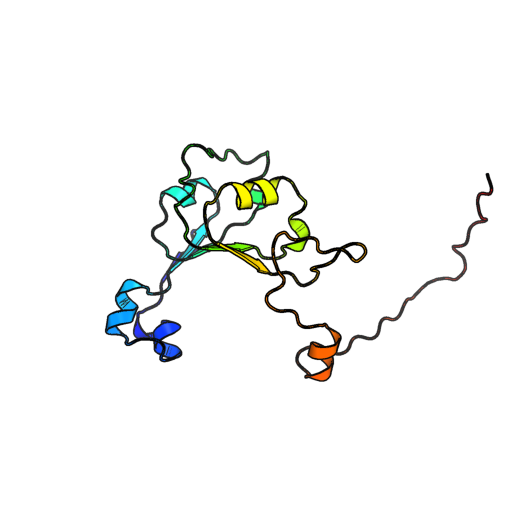004 C CA . ILE A 1 122 ? 1.330 -11.479 -15.121 1.00 94.62 122 ILE A CA 1
ATOM 1005 C C . ILE A 1 122 ? 2.034 -10.528 -16.081 1.00 94.62 122 ILE A C 1
ATOM 1007 O O . ILE A 1 122 ? 2.212 -9.345 -15.788 1.00 94.62 122 ILE A O 1
ATOM 1011 N N . THR A 1 123 ? 2.487 -11.050 -17.212 1.00 91.88 123 THR A N 1
ATOM 1012 C CA . THR A 1 123 ? 3.232 -10.272 -18.199 1.00 91.88 123 THR A CA 1
ATOM 1013 C C . THR A 1 123 ? 2.289 -9.499 -19.126 1.00 91.88 123 THR A C 1
ATOM 1015 O O . THR A 1 123 ? 1.168 -9.945 -19.396 1.00 91.88 123 THR A O 1
ATOM 1018 N N . PRO A 1 124 ? 2.736 -8.370 -19.709 1.00 90.75 124 PRO A N 1
ATOM 1019 C CA . PRO A 1 124 ? 1.970 -7.677 -20.745 1.00 90.75 124 PRO A CA 1
ATOM 1020 C C . PRO A 1 124 ? 1.592 -8.589 -21.922 1.00 90.75 124 PRO A C 1
ATOM 1022 O O . PRO A 1 124 ? 0.491 -8.481 -22.457 1.00 90.75 124 PRO A O 1
ATOM 1025 N N . ASN A 1 125 ? 2.473 -9.523 -22.299 1.00 91.25 125 ASN A N 1
ATOM 1026 C CA . ASN A 1 125 ? 2.213 -10.490 -23.367 1.00 91.25 125 ASN A CA 1
ATOM 1027 C C . ASN A 1 125 ? 1.052 -11.429 -23.033 1.00 91.25 125 ASN A C 1
ATOM 1029 O O . ASN A 1 125 ? 0.187 -11.642 -23.879 1.00 91.25 125 ASN A O 1
ATOM 1033 N N . GLU A 1 126 ? 0.992 -11.951 -21.808 1.00 94.75 126 GLU A N 1
ATOM 1034 C CA . GLU A 1 126 ? -0.131 -12.779 -21.355 1.00 94.75 126 GLU A CA 1
ATOM 1035 C C . GLU A 1 126 ? -1.438 -11.982 -21.329 1.00 94.75 126 GLU A C 1
ATOM 1037 O O . GLU A 1 126 ? -2.456 -12.457 -21.830 1.00 94.75 126 GLU A O 1
ATOM 1042 N N . LEU A 1 127 ? -1.411 -10.742 -20.828 1.00 94.62 127 LEU A N 1
ATOM 1043 C CA . LEU A 1 127 ? -2.582 -9.860 -20.837 1.00 94.62 127 LEU A CA 1
ATOM 1044 C C . LEU A 1 127 ? -3.086 -9.583 -22.264 1.00 94.62 127 LEU A C 1
ATOM 1046 O O . LEU A 1 127 ? -4.297 -9.575 -22.491 1.00 94.62 127 LEU A O 1
ATOM 1050 N N . MET A 1 128 ? -2.180 -9.375 -23.226 1.00 94.44 128 MET A N 1
ATOM 1051 C CA . MET A 1 128 ? -2.523 -9.180 -24.641 1.00 94.44 128 MET A CA 1
ATOM 1052 C C . MET A 1 128 ? -3.086 -10.453 -25.278 1.00 94.44 128 MET A C 1
ATOM 1054 O O . MET A 1 128 ? -4.090 -10.392 -25.986 1.00 94.44 128 MET A O 1
ATOM 1058 N N . ASN A 1 129 ? -2.460 -11.605 -25.030 1.00 94.38 129 ASN A N 1
ATOM 1059 C CA . ASN A 1 129 ? -2.898 -12.888 -25.581 1.00 94.38 129 ASN A CA 1
ATOM 1060 C C . ASN A 1 129 ? -4.275 -13.300 -25.040 1.00 94.38 129 ASN A C 1
ATOM 1062 O O . ASN A 1 129 ? -5.075 -13.864 -25.779 1.00 94.38 129 ASN A O 1
ATOM 1066 N N . ASN A 1 130 ? -4.579 -12.942 -23.791 1.00 95.50 130 ASN A N 1
ATOM 1067 C CA . ASN A 1 130 ? -5.882 -13.173 -23.166 1.00 95.50 130 ASN A 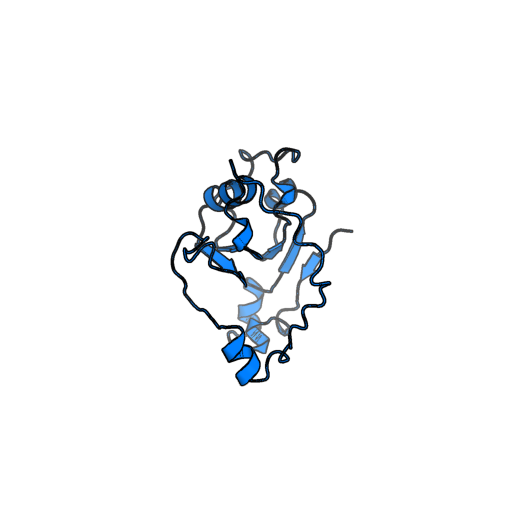CA 1
ATOM 1068 C C . ASN A 1 130 ? -6.937 -12.114 -23.541 1.00 95.50 130 ASN A C 1
ATOM 1070 O O . ASN A 1 130 ? -8.057 -12.166 -23.037 1.00 95.50 130 ASN A O 1
ATOM 1074 N N . GLY A 1 131 ? -6.598 -11.132 -24.386 1.00 94.12 131 GLY A N 1
ATOM 1075 C CA . GLY A 1 131 ? -7.518 -10.069 -24.798 1.00 94.12 131 GLY A CA 1
ATOM 1076 C C . GLY A 1 131 ? -7.908 -9.095 -23.680 1.00 94.12 131 GLY A C 1
ATOM 1077 O O . GLY A 1 131 ? -8.874 -8.352 -23.837 1.00 94.12 131 GLY A O 1
ATOM 1078 N N . ILE A 1 132 ? -7.173 -9.081 -22.561 1.00 95.38 132 ILE A N 1
ATOM 1079 C CA . ILE A 1 132 ? -7.425 -8.188 -21.418 1.00 95.38 132 ILE A CA 1
ATOM 1080 C C . ILE A 1 132 ? -6.968 -6.765 -21.750 1.00 95.38 132 ILE A C 1
ATOM 1082 O O . ILE A 1 132 ? -7.656 -5.797 -21.427 1.00 95.38 132 ILE A O 1
ATOM 1086 N N . ILE A 1 133 ? -5.820 -6.633 -22.420 1.00 93.75 133 ILE A N 1
ATOM 1087 C CA . ILE A 1 133 ? -5.303 -5.350 -22.911 1.00 93.75 133 ILE A CA 1
ATOM 1088 C C . ILE A 1 133 ? -5.096 -5.392 -24.423 1.00 93.75 133 ILE A C 1
ATOM 1090 O O . ILE A 1 133 ? -4.893 -6.450 -25.021 1.00 93.75 133 ILE A O 1
ATOM 1094 N N . ARG A 1 134 ? -5.138 -4.219 -25.058 1.00 93.81 134 ARG A N 1
ATOM 1095 C CA . ARG A 1 134 ? -4.934 -4.101 -26.504 1.00 93.81 134 ARG A CA 1
ATOM 1096 C C . ARG A 1 134 ? -3.468 -4.309 -26.863 1.00 93.81 134 ARG A C 1
ATOM 1098 O O . ARG A 1 134 ? -2.581 -3.798 -26.184 1.00 93.81 134 ARG A O 1
ATOM 1105 N N . ARG A 1 135 ? -3.234 -4.983 -27.989 1.00 89.88 135 ARG A N 1
ATOM 1106 C CA . ARG A 1 135 ? -1.913 -5.044 -28.614 1.00 89.88 135 ARG A CA 1
ATOM 1107 C C . ARG A 1 135 ? -1.526 -3.659 -29.119 1.00 89.88 135 ARG A C 1
ATOM 1109 O O . ARG A 1 135 ? -2.275 -3.051 -29.882 1.00 89.88 135 ARG A O 1
ATOM 1116 N N . THR A 1 136 ? -0.365 -3.179 -28.701 1.00 85.81 136 THR A N 1
ATOM 1117 C CA . THR A 1 136 ? 0.220 -1.927 -29.181 1.00 85.81 136 THR A CA 1
ATOM 1118 C C . THR A 1 136 ? 1.346 -2.228 -30.164 1.00 85.81 136 THR A C 1
ATOM 1120 O O . THR A 1 136 ? 2.060 -3.221 -30.030 1.00 85.81 136 THR A O 1
ATOM 1123 N N . ILE A 1 137 ? 1.476 -1.382 -31.186 1.00 87.00 137 ILE A N 1
ATOM 1124 C CA . ILE A 1 137 ? 2.585 -1.421 -32.139 1.00 87.00 137 ILE A CA 1
ATOM 1125 C C . ILE A 1 137 ? 3.380 -0.143 -31.910 1.00 87.00 137 ILE A C 1
ATOM 1127 O O . ILE A 1 137 ? 2.835 0.957 -32.002 1.00 87.00 137 ILE A O 1
ATOM 1131 N N . PHE A 1 138 ? 4.651 -0.290 -31.550 1.00 87.50 138 PHE A N 1
ATOM 1132 C CA . PHE A 1 138 ? 5.545 0.847 -31.397 1.00 87.50 138 PHE A CA 1
ATOM 1133 C C . PHE A 1 138 ? 6.061 1.261 -32.776 1.00 87.50 138 PHE A C 1
ATOM 1135 O O . PHE A 1 138 ? 6.750 0.491 -33.441 1.00 87.50 138 PHE A O 1
ATOM 1142 N N . HIS A 1 139 ? 5.720 2.476 -33.197 1.00 90.94 139 HIS A N 1
ATOM 1143 C CA . HIS A 1 139 ? 6.279 3.105 -34.388 1.00 90.94 139 HIS A CA 1
ATOM 1144 C C . HIS A 1 139 ? 7.242 4.197 -33.939 1.00 90.94 139 HIS A C 1
ATOM 1146 O O . HIS A 1 139 ? 6.819 5.292 -33.567 1.00 90.94 139 HIS A O 1
ATOM 1152 N N . GLN A 1 140 ? 8.536 3.886 -33.940 1.00 87.44 140 GLN A N 1
ATOM 1153 C CA . GLN A 1 140 ? 9.558 4.900 -33.729 1.00 87.44 140 GLN A CA 1
ATOM 1154 C C . GLN A 1 140 ? 9.594 5.816 -34.951 1.00 87.44 140 GLN A C 1
ATOM 1156 O O . GLN A 1 140 ? 9.788 5.343 -36.068 1.00 87.44 140 GLN A O 1
ATOM 1161 N N . ILE A 1 141 ? 9.414 7.115 -34.739 1.00 86.94 141 ILE A N 1
ATOM 1162 C CA . ILE A 1 141 ? 9.600 8.124 -35.780 1.00 86.94 141 ILE A CA 1
ATOM 1163 C C . ILE A 1 141 ? 10.852 8.912 -35.408 1.00 86.94 141 ILE A C 1
ATOM 1165 O O . ILE A 1 141 ? 10.867 9.603 -34.391 1.00 86.94 141 ILE A O 1
ATOM 1169 N N . GLY A 1 142 ? 11.908 8.761 -36.203 1.00 76.81 142 GLY A N 1
ATOM 1170 C CA . GLY A 1 142 ? 13.161 9.500 -36.073 1.00 76.81 142 GLY A CA 1
ATOM 1171 C C . GLY A 1 142 ? 13.629 10.015 -37.433 1.00 76.81 142 GLY A C 1
ATOM 1172 O O . GLY A 1 142 ? 13.216 9.494 -38.467 1.00 76.81 142 GLY A O 1
ATOM 1173 N N . ASN A 1 143 ? 14.482 11.042 -37.417 1.00 64.50 143 ASN A N 1
ATOM 1174 C CA . ASN A 1 143 ? 15.324 11.410 -38.553 1.00 64.50 143 ASN A CA 1
ATOM 1175 C C . ASN A 1 143 ? 16.693 10.759 -38.336 1.00 64.50 143 ASN A C 1
ATOM 1177 O O . ASN A 1 143 ? 17.333 11.023 -37.319 1.00 64.50 143 ASN A O 1
ATOM 1181 N N . ASP A 1 144 ? 17.181 9.989 -39.305 1.00 59.91 144 ASP A N 1
ATOM 1182 C CA . ASP A 1 144 ? 18.519 9.372 -39.302 1.00 59.91 144 ASP A CA 1
ATOM 1183 C C . ASP A 1 144 ? 19.683 10.397 -39.402 1.00 59.91 144 ASP A C 1
ATOM 1185 O O . ASP A 1 144 ? 20.768 10.065 -39.868 1.00 59.91 144 ASP A O 1
ATOM 1189 N N . GLN A 1 145 ? 19.481 11.664 -39.007 1.00 55.78 145 GLN A N 1
ATOM 1190 C CA . GLN A 1 145 ? 20.471 12.747 -39.139 1.00 55.78 145 GLN A CA 1
ATOM 1191 C C . GLN A 1 145 ? 20.989 13.343 -37.819 1.00 55.78 145 GLN A C 1
ATOM 1193 O O . GLN A 1 145 ? 21.876 14.189 -37.868 1.00 55.78 145 GLN A O 1
ATOM 1198 N N . ASP A 1 146 ? 20.544 12.875 -36.649 1.00 58.69 146 ASP A N 1
ATOM 1199 C CA . ASP A 1 146 ? 21.089 13.341 -35.356 1.00 58.69 146 ASP A CA 1
ATOM 1200 C C . ASP A 1 146 ? 22.295 12.523 -34.848 1.00 58.69 146 ASP A C 1
ATOM 1202 O O . ASP A 1 146 ? 22.754 12.701 -33.717 1.00 58.69 146 ASP A O 1
ATOM 1206 N N . SER A 1 147 ? 22.891 11.670 -35.688 1.00 54.53 147 SER A N 1
ATOM 1207 C CA . SER A 1 147 ? 24.242 11.150 -35.450 1.00 54.53 147 SER A CA 1
ATOM 1208 C C . SER A 1 147 ? 25.283 12.233 -35.766 1.00 54.53 147 SER A C 1
ATOM 1210 O O . SER A 1 147 ? 25.972 12.186 -36.787 1.00 54.53 147 SER A O 1
ATOM 1212 N N . GLY A 1 148 ? 25.389 13.234 -34.887 1.00 56.97 148 GLY A N 1
ATOM 1213 C CA . GLY A 1 148 ? 26.576 14.086 -34.812 1.00 56.97 148 GLY A CA 1
ATOM 1214 C C . GLY A 1 148 ? 27.822 13.224 -34.552 1.00 56.97 148 GLY A C 1
ATOM 1215 O O . GLY A 1 148 ? 27.703 12.167 -33.928 1.00 56.97 148 GLY A O 1
ATOM 1216 N N . PRO A 1 149 ? 29.008 13.621 -35.048 1.00 46.91 149 PRO A N 1
ATOM 1217 C CA . PRO A 1 149 ? 30.183 12.759 -35.043 1.00 46.91 149 PRO A CA 1
ATOM 1218 C C . PRO A 1 149 ? 30.523 12.307 -33.620 1.00 46.91 149 PRO A C 1
ATOM 1220 O O . PRO A 1 149 ? 30.534 13.119 -32.691 1.00 46.91 149 PRO A O 1
ATOM 1223 N N . GLU A 1 150 ? 30.813 11.010 -33.475 1.00 50.94 150 GLU A N 1
ATOM 1224 C CA . GLU A 1 150 ? 31.384 10.418 -32.267 1.00 50.94 150 GLU A CA 1
ATOM 1225 C C . GLU A 1 150 ? 32.497 11.327 -31.731 1.00 50.94 150 GLU A C 1
ATOM 1227 O O . GLU A 1 150 ? 33.533 11.513 -32.379 1.00 50.94 150 GLU A O 1
ATOM 1232 N N . ARG A 1 151 ? 32.316 11.887 -30.529 1.00 42.38 151 ARG A N 1
ATOM 1233 C CA . ARG A 1 151 ? 33.451 12.426 -29.778 1.00 42.38 151 ARG A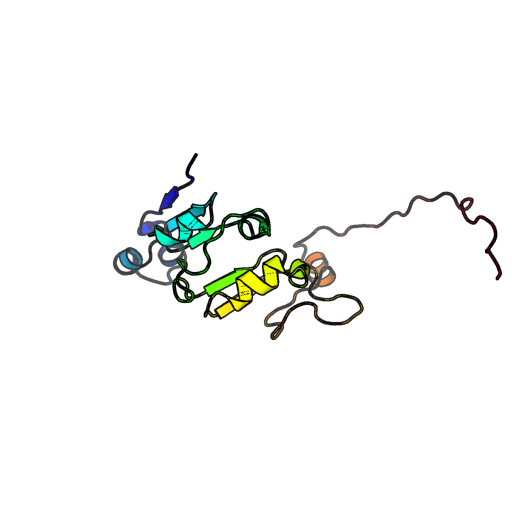 CA 1
ATOM 1234 C C . ARG A 1 151 ? 34.309 11.240 -29.349 1.00 42.38 151 ARG A C 1
ATOM 1236 O O . ARG A 1 151 ? 34.069 10.628 -28.314 1.00 42.38 151 ARG A O 1
ATOM 1243 N N . ARG A 1 152 ? 35.291 10.900 -30.187 1.00 40.75 152 ARG A N 1
ATOM 1244 C CA . ARG A 1 152 ? 36.497 10.201 -29.748 1.00 40.75 152 ARG A CA 1
ATOM 1245 C C . ARG A 1 152 ? 37.269 11.116 -28.791 1.00 40.75 152 ARG A C 1
ATOM 1247 O O . ARG A 1 152 ? 37.401 12.302 -29.081 1.00 40.75 152 ARG A O 1
ATOM 1254 N N . THR A 1 153 ? 37.812 10.464 -27.757 1.00 42.75 153 THR A N 1
ATOM 1255 C CA . THR A 1 153 ? 38.658 10.912 -26.628 1.00 42.75 153 THR A CA 1
ATOM 1256 C C . THR A 1 153 ? 37.936 11.535 -25.449 1.00 42.75 153 THR A C 1
ATOM 1258 O O . THR A 1 153 ? 37.441 12.674 -25.592 1.00 42.75 153 THR A O 1
#